Protein AF-A0A0P9V541-F1 (afdb_monomer)

Solvent-accessible surface area (backbone atoms only — not comparable to full-atom values): 5100 Å² total; per-residue (Å²): 96,69,66,58,38,50,54,53,51,49,36,44,76,71,61,77,42,66,75,90,44,52,59,59,50,50,49,51,39,38,51,38,50,39,52,52,44,52,51,51,32,62,76,51,40,74,64,23,63,33,89,90,30,66,53,42,55,52,43,61,60,40,56,54,53,60,75,45,80,76,33,62,67,60,42,52,52,50,52,51,53,51,53,53,56,53,53,66,71,76,106

Nearest PDB structures (foldseek):
  4kto-assembly1_B  TM=8.276E-01  e=6.450E-02  Sinorhizobium meliloti 1021
  4rm7-assembly1_A  TM=7.617E-01  e=8.723E-02  Slackia heliotrinireducens DSM 20476
  3nf4-assembly1_A-2  TM=8.109E-01  e=1.253E-01  Mycolicibacterium thermoresistibile
  4l1f-assembly1_A  TM=8.446E-01  e=1.502E-01  Acidaminococcus fermentans DSM 20731
  6u1v-assembly1_B  TM=8.301E-01  e=9.189E-01  Streptomyces tsukubensis NRRL18488

Sequence (91 aa):
MLFANQSLLQSAAQGHTPAQHAAQIKYLVTGNAIRAVELAIEASGNPGLSRSNPLQRYYRNVLCGRVHTPQNDAVLAGVGKAVFAARNKEQ

Secondary structure (DSSP, 8-state):
-HHHHHHHHHHHHTT-S-GGGHHHHHHHHHHHHHHHHHHHHHHH-GGGGSTTSTHHHHHHHHHGGGTSSSPHHH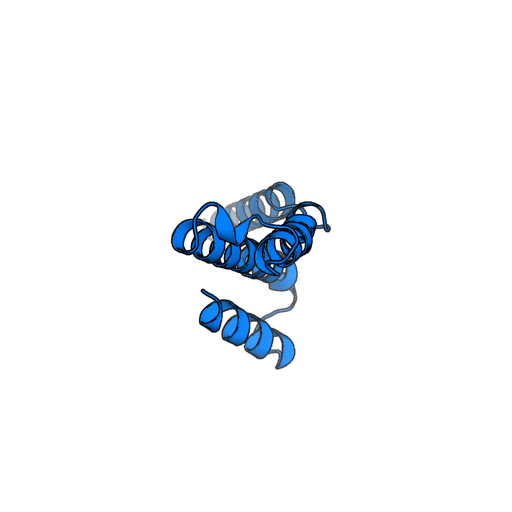HHHHHHHHHHHHHHHH-

Structure (mmCIF, N/CA/C/O backbone):
data_AF-A0A0P9V541-F1
#
_entry.id   AF-A0A0P9V541-F1
#
loop_
_atom_site.group_PDB
_atom_site.id
_atom_site.type_symbol
_atom_site.label_atom_id
_atom_site.label_alt_id
_atom_site.label_comp_id
_atom_site.label_asym_id
_atom_site.label_entity_id
_atom_site.label_seq_id
_atom_site.pdbx_PDB_ins_code
_atom_site.Cartn_x
_atom_site.Cartn_y
_atom_site.Cartn_z
_atom_site.occupancy
_atom_site.B_iso_or_equiv
_atom_site.auth_seq_id
_atom_site.auth_comp_id
_atom_site.auth_asym_id
_atom_site.auth_atom_id
_atom_site.pdbx_PDB_model_num
ATOM 1 N N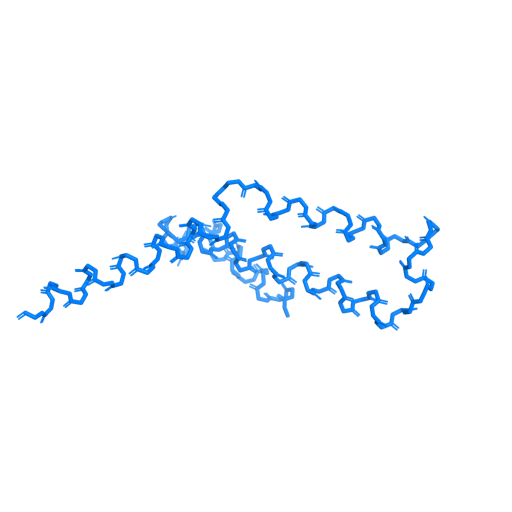 . MET A 1 1 ? 8.839 -2.743 3.636 1.00 88.31 1 MET A N 1
ATOM 2 C CA . MET A 1 1 ? 7.424 -2.425 3.318 1.00 88.31 1 MET A CA 1
ATOM 3 C C . MET A 1 1 ? 6.628 -3.655 2.911 1.00 88.31 1 MET A C 1
ATOM 5 O O . MET A 1 1 ? 5.640 -3.944 3.568 1.00 88.31 1 MET A O 1
ATOM 9 N N . LEU A 1 2 ? 7.067 -4.435 1.916 1.00 93.44 2 LEU A N 1
ATOM 10 C CA . LEU A 1 2 ? 6.350 -5.659 1.521 1.00 93.44 2 LEU A CA 1
ATOM 11 C C . LEU A 1 2 ? 6.297 -6.727 2.627 1.00 93.44 2 LEU A C 1
ATOM 13 O O . LEU A 1 2 ? 5.245 -7.322 2.826 1.00 93.44 2 LEU A O 1
ATOM 17 N N . PHE A 1 3 ? 7.370 -6.885 3.412 1.00 97.75 3 PHE A N 1
ATOM 18 C CA . PHE A 1 3 ? 7.351 -7.740 4.607 1.00 97.75 3 PHE A CA 1
ATOM 19 C C . PHE A 1 3 ? 6.258 -7.325 5.605 1.00 97.75 3 PHE A C 1
ATOM 21 O O . PHE A 1 3 ? 5.490 -8.160 6.061 1.00 97.75 3 PHE A O 1
ATOM 28 N N . ALA A 1 4 ? 6.115 -6.022 5.878 1.00 97.56 4 ALA A N 1
ATOM 29 C CA . ALA A 1 4 ? 5.060 -5.521 6.759 1.00 97.56 4 ALA A CA 1
ATOM 30 C C . ALA A 1 4 ? 3.658 -5.824 6.203 1.00 97.56 4 ALA A C 1
ATOM 32 O O . ALA A 1 4 ? 2.783 -6.228 6.960 1.00 97.56 4 ALA A O 1
ATOM 33 N N . ASN A 1 5 ? 3.451 -5.692 4.887 1.00 97.94 5 ASN A N 1
ATOM 34 C CA . ASN A 1 5 ? 2.184 -6.074 4.257 1.00 97.94 5 ASN A CA 1
ATOM 35 C C . ASN A 1 5 ? 1.889 -7.560 4.432 1.00 97.94 5 ASN A C 1
ATOM 37 O O . ASN A 1 5 ? 0.769 -7.912 4.785 1.00 97.94 5 ASN A O 1
ATOM 41 N N . GLN A 1 6 ? 2.885 -8.415 4.201 1.00 98.19 6 GLN A N 1
ATOM 42 C CA . GLN A 1 6 ? 2.733 -9.853 4.372 1.00 98.19 6 GLN A CA 1
ATOM 43 C C . GLN A 1 6 ? 2.358 -10.195 5.815 1.00 98.19 6 GLN A C 1
ATOM 45 O O . GLN A 1 6 ? 1.362 -10.879 6.026 1.00 98.19 6 GLN A O 1
ATOM 50 N N . SER A 1 7 ? 3.078 -9.648 6.798 1.00 98.00 7 SER A N 1
ATOM 51 C CA . SER A 1 7 ? 2.785 -9.873 8.216 1.00 98.00 7 SER A CA 1
ATOM 52 C C . SER A 1 7 ? 1.396 -9.365 8.616 1.00 98.00 7 SER A C 1
ATOM 54 O O . SER A 1 7 ? 0.668 -10.072 9.303 1.00 98.00 7 SER A O 1
ATOM 56 N N . LEU A 1 8 ? 0.987 -8.172 8.163 1.00 97.81 8 LEU A N 1
ATOM 57 C CA . LEU A 1 8 ? -0.344 -7.620 8.451 1.00 97.81 8 LEU A CA 1
ATOM 58 C C . LEU A 1 8 ? -1.464 -8.475 7.848 1.00 97.81 8 LEU A C 1
ATOM 60 O O . LEU A 1 8 ? -2.436 -8.790 8.532 1.00 97.81 8 LEU A O 1
ATOM 64 N N . LEU A 1 9 ? -1.328 -8.860 6.578 1.00 97.81 9 LEU A N 1
ATOM 65 C CA . LEU A 1 9 ? -2.321 -9.680 5.883 1.00 97.81 9 LEU A CA 1
ATOM 66 C C . LEU A 1 9 ? -2.404 -11.086 6.479 1.00 97.81 9 LEU A C 1
ATOM 68 O O . LEU A 1 9 ? -3.503 -11.608 6.644 1.00 97.81 9 LEU A O 1
ATOM 72 N N . GLN A 1 10 ? -1.267 -11.682 6.840 1.00 98.25 10 GLN A N 1
ATOM 73 C CA . GLN A 1 10 ? -1.225 -12.995 7.473 1.00 98.25 10 GLN A CA 1
ATOM 74 C C . GLN A 1 10 ? -1.873 -12.969 8.861 1.00 98.25 10 GLN A C 1
ATOM 76 O O . GLN A 1 10 ? -2.724 -13.809 9.142 1.00 98.25 10 GLN A O 1
ATOM 81 N N . SER A 1 11 ? -1.543 -11.983 9.699 1.00 98.06 11 SER A N 1
ATOM 82 C CA . SER A 1 11 ? -2.182 -11.812 11.009 1.00 98.06 11 SER A CA 1
ATOM 83 C C . SER A 1 11 ? -3.693 -11.608 10.890 1.00 98.06 11 SER A C 1
ATOM 85 O O . SER A 1 11 ? -4.452 -12.194 11.660 1.00 98.06 11 SER A O 1
ATOM 87 N N . ALA A 1 12 ? -4.148 -10.831 9.901 1.00 97.56 12 ALA A N 1
ATOM 88 C CA . ALA A 1 12 ? -5.571 -10.641 9.634 1.00 97.56 12 ALA A CA 1
ATOM 89 C C . ALA A 1 12 ? -6.257 -11.941 9.190 1.00 97.56 12 ALA A C 1
ATOM 91 O O . ALA A 1 12 ? -7.304 -12.296 9.725 1.00 97.56 12 ALA A O 1
ATOM 92 N N . ALA A 1 13 ? -5.651 -12.673 8.252 1.00 97.12 13 ALA A N 1
ATOM 93 C CA . ALA A 1 13 ? -6.183 -13.935 7.740 1.00 97.12 13 ALA A CA 1
ATOM 94 C C . ALA A 1 13 ? -6.261 -15.027 8.820 1.00 97.12 13 ALA A C 1
ATOM 96 O O . ALA A 1 13 ? -7.160 -15.860 8.790 1.00 97.12 13 ALA A O 1
ATOM 97 N N . GLN A 1 14 ? -5.341 -15.003 9.786 1.00 97.69 14 GLN A N 1
ATOM 98 C CA . GLN A 1 14 ? -5.323 -15.916 10.931 1.00 97.69 14 GLN A CA 1
ATOM 99 C C . GLN A 1 14 ? -6.256 -15.481 12.075 1.00 97.69 14 GLN A C 1
ATOM 101 O O . GLN A 1 14 ? -6.343 -16.172 13.084 1.00 97.69 14 GLN A O 1
ATOM 106 N N . GLY A 1 15 ? -6.943 -14.339 11.956 1.00 96.50 15 GLY A N 1
ATOM 107 C CA . GLY A 1 15 ? -7.825 -13.822 13.007 1.00 96.50 15 GLY A CA 1
ATOM 108 C C . GLY A 1 15 ? -7.092 -13.201 14.202 1.00 96.50 15 GLY A C 1
ATOM 109 O O . GLY A 1 15 ? -7.727 -12.830 15.184 1.00 96.50 15 GLY A O 1
ATOM 110 N N . HIS A 1 16 ? -5.771 -13.018 14.119 1.00 97.62 16 HIS A N 1
ATOM 111 C CA . HIS A 1 16 ? -4.971 -12.349 15.153 1.00 97.62 16 HIS A CA 1
ATOM 112 C C . HIS A 1 16 ? -5.172 -10.829 15.180 1.00 97.62 16 HIS A C 1
ATOM 114 O O . HIS A 1 16 ? -4.617 -10.135 16.027 1.00 97.62 16 HIS A O 1
ATOM 120 N N . THR A 1 17 ? -5.928 -10.277 14.231 1.00 96.56 17 THR A N 1
ATOM 121 C CA . THR A 1 17 ? -6.277 -8.858 14.195 1.00 96.56 17 THR A CA 1
ATOM 122 C C . THR A 1 17 ? -7.797 -8.700 14.193 1.00 96.56 17 THR A C 1
ATOM 124 O O . THR A 1 17 ? -8.452 -9.244 13.303 1.00 96.56 17 THR A O 1
ATOM 127 N N . PRO A 1 18 ? -8.374 -7.943 15.146 1.00 96.12 18 PRO A N 1
ATOM 128 C CA . PRO A 1 18 ? -9.808 -7.678 15.178 1.00 96.12 18 PRO A CA 1
ATOM 129 C C . PRO A 1 18 ? -10.340 -7.104 13.857 1.00 96.12 18 PRO A C 1
ATOM 131 O O . PRO A 1 18 ? -9.746 -6.186 13.289 1.00 96.12 18 PRO A O 1
ATOM 134 N N . ALA A 1 19 ? -11.505 -7.584 13.409 1.00 94.56 19 ALA A N 1
ATOM 135 C CA . ALA A 1 19 ? -12.118 -7.188 12.134 1.00 94.56 19 ALA A CA 1
ATOM 136 C C . ALA A 1 19 ? -12.366 -5.671 12.008 1.00 94.56 19 ALA A C 1
ATOM 138 O O . ALA A 1 19 ? -12.308 -5.122 10.909 1.00 94.56 19 ALA A O 1
ATOM 139 N N . GLN A 1 20 ? -12.556 -4.969 13.132 1.00 94.19 20 GLN A N 1
ATOM 140 C CA . GLN A 1 20 ? -12.664 -3.504 13.181 1.00 94.19 20 GLN A CA 1
ATOM 141 C C . GLN A 1 20 ? -11.440 -2.768 12.604 1.00 94.19 20 GLN A C 1
ATOM 143 O O . GLN A 1 20 ? -11.542 -1.591 12.270 1.00 94.19 20 GLN A O 1
ATOM 148 N N . HIS A 1 21 ? -10.290 -3.441 12.48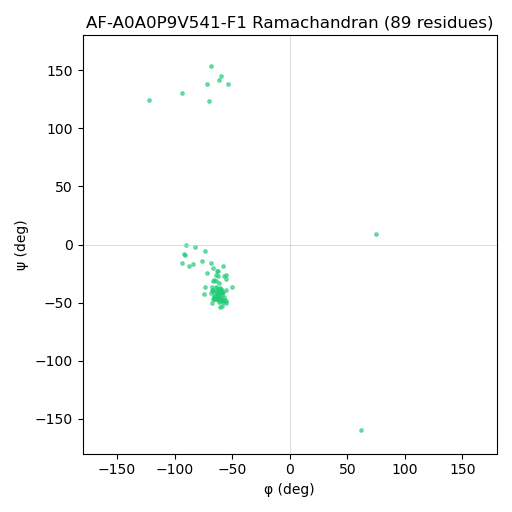1 1.00 96.12 21 HIS A N 1
ATOM 149 C CA . HIS A 1 21 ? -9.076 -2.870 11.901 1.00 96.12 21 HIS A CA 1
ATOM 150 C C . HIS A 1 21 ? -8.948 -3.082 10.386 1.00 96.12 21 HIS A C 1
ATOM 152 O O . HIS A 1 21 ? -7.968 -2.627 9.798 1.00 96.12 21 HIS A O 1
ATOM 158 N N . ALA A 1 22 ? -9.905 -3.742 9.723 1.00 96.00 22 ALA A N 1
ATOM 159 C CA . ALA A 1 22 ? -9.817 -4.050 8.292 1.00 96.00 22 ALA A CA 1
ATOM 160 C C . ALA A 1 22 ? -9.577 -2.798 7.424 1.00 96.00 22 ALA A C 1
ATOM 162 O O . ALA A 1 22 ? -8.760 -2.818 6.500 1.00 96.00 22 ALA A O 1
ATOM 163 N N . ALA A 1 23 ? -10.226 -1.682 7.763 1.00 96.81 23 ALA A N 1
ATOM 164 C CA . ALA A 1 23 ? -10.053 -0.402 7.082 1.00 96.81 23 ALA A CA 1
ATOM 165 C C . ALA A 1 23 ? -8.624 0.161 7.236 1.00 96.81 23 ALA A C 1
ATOM 167 O O . ALA A 1 23 ? -8.020 0.614 6.261 1.00 96.81 23 ALA A O 1
ATOM 168 N N . GLN A 1 24 ? -8.052 0.082 8.440 1.00 97.69 24 GLN A N 1
ATOM 169 C CA . GLN A 1 24 ? -6.678 0.492 8.741 1.00 97.69 24 GLN A CA 1
ATOM 170 C C . GLN A 1 24 ? -5.660 -0.418 8.042 1.00 97.69 24 GLN A C 1
ATOM 172 O O . GLN A 1 24 ? -4.669 0.069 7.500 1.00 97.69 24 GLN A O 1
ATOM 177 N N . ILE A 1 25 ? -5.916 -1.729 7.989 1.00 97.62 25 ILE A N 1
ATOM 178 C CA . ILE A 1 25 ? -5.071 -2.686 7.263 1.00 97.62 25 ILE A CA 1
ATOM 179 C C . ILE A 1 25 ? -5.072 -2.354 5.771 1.00 97.62 25 ILE A C 1
ATOM 181 O O . ILE A 1 25 ? -4.000 -2.259 5.178 1.00 97.62 25 ILE A O 1
ATOM 185 N N . LYS A 1 26 ? -6.241 -2.089 5.169 1.00 97.25 26 LYS A N 1
ATOM 186 C CA . LYS A 1 26 ? -6.329 -1.628 3.775 1.00 97.25 26 LYS A CA 1
ATOM 187 C C . LYS A 1 26 ? -5.516 -0.355 3.564 1.00 97.25 26 LYS A C 1
ATOM 189 O O . LYS A 1 26 ? -4.752 -0.287 2.599 1.00 97.25 26 LYS A O 1
ATOM 194 N N . TYR A 1 27 ? -5.662 0.635 4.447 1.00 97.88 27 TYR A N 1
ATOM 195 C CA . TYR A 1 27 ? -4.911 1.892 4.386 1.00 97.88 27 TYR A CA 1
ATOM 196 C C . TYR A 1 27 ? -3.393 1.643 4.361 1.00 97.88 27 TYR A C 1
ATOM 198 O O . TYR A 1 27 ? -2.709 2.115 3.451 1.00 97.88 27 TYR A O 1
ATOM 206 N N . LEU A 1 28 ? -2.879 0.829 5.289 1.00 97.81 28 LEU A N 1
ATOM 207 C CA . LEU A 1 28 ? -1.450 0.519 5.387 1.00 97.81 28 LEU A CA 1
ATOM 208 C C . LEU A 1 28 ? -0.952 -0.306 4.194 1.00 97.81 28 LEU A C 1
ATOM 210 O O . LEU A 1 28 ? 0.037 0.054 3.559 1.00 97.81 28 LEU A O 1
ATOM 214 N N . VAL A 1 29 ? -1.645 -1.397 3.859 1.00 98.00 29 VAL A N 1
ATOM 215 C CA . VAL A 1 29 ? -1.216 -2.338 2.816 1.00 98.00 29 VAL A CA 1
ATOM 216 C C . VAL A 1 29 ? -1.180 -1.667 1.447 1.00 98.00 29 VAL A C 1
ATOM 218 O O . VAL A 1 29 ? -0.188 -1.803 0.725 1.00 98.00 29 VAL A O 1
ATOM 221 N N . THR A 1 30 ? -2.225 -0.914 1.095 1.00 97.75 30 THR A N 1
ATOM 222 C CA . THR A 1 30 ? -2.290 -0.226 -0.203 1.00 97.75 30 THR A CA 1
ATOM 223 C C . THR A 1 30 ? -1.269 0.906 -0.296 1.00 97.75 30 THR A C 1
ATOM 225 O O . THR A 1 30 ? -0.574 0.999 -1.307 1.00 97.75 30 THR A O 1
ATOM 228 N N . GLY A 1 31 ? -1.093 1.705 0.764 1.00 97.69 31 GLY A N 1
ATOM 229 C CA . GLY A 1 31 ? -0.063 2.748 0.812 1.00 97.69 31 GLY A CA 1
ATOM 230 C C . GLY A 1 31 ? 1.352 2.183 0.651 1.00 97.69 31 GLY A C 1
ATOM 231 O O . GLY A 1 31 ? 2.119 2.646 -0.195 1.00 97.69 31 GLY A O 1
ATOM 232 N N . ASN A 1 32 ? 1.670 1.119 1.391 1.00 98.38 32 ASN A N 1
ATOM 233 C CA . ASN A 1 32 ? 2.964 0.441 1.312 1.00 98.38 32 ASN A CA 1
ATOM 234 C C . ASN A 1 32 ? 3.226 -0.170 -0.072 1.00 98.38 32 ASN A C 1
ATOM 236 O O . ASN A 1 32 ? 4.357 -0.116 -0.554 1.00 98.38 32 ASN A O 1
ATOM 240 N N . ALA A 1 33 ? 2.205 -0.753 -0.711 1.00 98.12 33 ALA A N 1
ATOM 241 C CA . ALA A 1 33 ? 2.330 -1.330 -2.049 1.00 98.12 33 ALA A CA 1
ATOM 242 C C . ALA A 1 33 ? 2.609 -0.250 -3.103 1.00 98.12 33 ALA A C 1
ATOM 244 O O . ALA A 1 33 ? 3.508 -0.418 -3.923 1.00 98.12 33 ALA A O 1
ATOM 245 N N . ILE A 1 34 ? 1.893 0.878 -3.038 1.00 97.94 34 ILE A N 1
ATOM 246 C CA . ILE A 1 34 ? 2.126 2.024 -3.924 1.00 97.94 34 ILE A CA 1
ATOM 247 C C . ILE A 1 34 ? 3.560 2.525 -3.765 1.00 97.94 34 ILE A C 1
ATOM 249 O O . ILE A 1 34 ? 4.301 2.571 -4.746 1.00 97.94 34 ILE A O 1
ATOM 253 N N . ARG A 1 35 ? 3.991 2.811 -2.531 1.00 98.31 35 ARG A N 1
ATOM 254 C CA . ARG A 1 35 ? 5.329 3.363 -2.303 1.00 98.31 35 ARG A CA 1
ATOM 255 C C . ARG A 1 35 ? 6.445 2.373 -2.650 1.00 98.31 35 ARG A C 1
ATOM 257 O O . ARG A 1 35 ? 7.500 2.793 -3.111 1.00 98.31 35 ARG A O 1
ATOM 264 N N . ALA A 1 36 ? 6.223 1.068 -2.489 1.00 98.31 36 ALA A N 1
ATOM 265 C CA . ALA A 1 36 ? 7.177 0.055 -2.938 1.00 98.31 36 ALA A CA 1
ATOM 266 C C . ALA A 1 36 ? 7.381 0.083 -4.464 1.00 98.31 36 ALA A C 1
ATOM 268 O O . ALA A 1 36 ? 8.518 -0.000 -4.924 1.00 98.31 36 ALA A O 1
ATOM 269 N N . VAL A 1 37 ? 6.308 0.231 -5.250 1.00 97.94 37 VAL A N 1
ATOM 270 C CA . VAL A 1 37 ? 6.420 0.307 -6.716 1.00 97.94 37 VAL A CA 1
ATOM 271 C C . VAL A 1 37 ? 6.995 1.650 -7.171 1.00 97.94 37 VAL A C 1
ATOM 273 O O . VAL A 1 37 ? 7.798 1.673 -8.100 1.00 97.94 37 VAL A O 1
ATOM 276 N N . GLU A 1 38 ? 6.653 2.753 -6.500 1.00 97.75 38 GLU A N 1
ATOM 277 C CA . GLU A 1 38 ? 7.279 4.059 -6.749 1.00 97.75 38 GLU A CA 1
ATOM 278 C C . GLU A 1 38 ? 8.796 3.998 -6.549 1.00 97.75 38 GLU A C 1
ATOM 280 O O . GLU A 1 38 ? 9.533 4.409 -7.438 1.00 97.75 38 GLU A O 1
ATOM 285 N N . LEU A 1 39 ? 9.262 3.412 -5.438 1.00 98.44 39 LEU A N 1
ATOM 286 C CA . LEU A 1 39 ? 10.690 3.204 -5.176 1.00 98.44 39 LEU A CA 1
ATOM 287 C C . LEU A 1 39 ? 11.357 2.334 -6.250 1.00 98.44 39 LEU A C 1
ATOM 289 O O . LEU A 1 39 ? 12.486 2.604 -6.648 1.00 98.44 39 LEU A O 1
ATOM 293 N N . ALA A 1 40 ? 10.669 1.299 -6.740 1.00 98.00 40 ALA A N 1
ATOM 294 C CA . ALA A 1 40 ? 11.197 0.445 -7.801 1.00 98.00 40 ALA A CA 1
ATOM 295 C C . ALA A 1 40 ? 11.338 1.195 -9.138 1.00 98.00 40 ALA A C 1
ATOM 297 O O . ALA A 1 40 ? 12.331 1.009 -9.843 1.00 98.00 40 ALA A O 1
ATOM 298 N N . ILE A 1 41 ? 10.371 2.051 -9.485 1.00 98.12 41 ILE A N 1
ATOM 299 C CA . ILE A 1 41 ? 10.448 2.919 -10.669 1.00 98.12 41 ILE A CA 1
ATOM 300 C C . ILE A 1 41 ? 11.560 3.954 -10.502 1.00 98.12 41 ILE A C 1
ATOM 302 O O . ILE A 1 41 ? 12.363 4.113 -11.414 1.00 98.12 41 ILE A O 1
ATOM 306 N N . GLU A 1 42 ? 11.633 4.610 -9.343 1.00 98.06 42 GLU A N 1
ATOM 307 C CA . GLU A 1 42 ? 12.663 5.598 -9.004 1.00 98.06 42 GLU A CA 1
ATOM 308 C C . GLU A 1 42 ? 14.068 5.000 -9.162 1.00 98.06 42 GLU A C 1
ATOM 310 O O . GLU A 1 42 ? 14.899 5.556 -9.876 1.00 98.06 42 GLU A O 1
ATOM 315 N N . ALA A 1 43 ? 14.296 3.808 -8.602 1.00 98.25 43 ALA A N 1
ATOM 316 C CA . ALA A 1 43 ? 15.562 3.089 -8.723 1.00 98.25 43 ALA A CA 1
ATOM 317 C C . ALA A 1 43 ? 15.879 2.638 -10.162 1.00 98.25 43 ALA A C 1
ATOM 319 O O . ALA A 1 43 ? 17.045 2.548 -10.538 1.00 98.25 43 ALA A O 1
ATOM 320 N N . SER A 1 44 ? 14.855 2.347 -10.969 1.00 97.62 44 SER A N 1
ATOM 321 C CA . SER A 1 44 ? 15.022 1.911 -12.364 1.00 97.62 44 SER A CA 1
ATOM 322 C C . SER A 1 44 ? 15.187 3.074 -13.348 1.00 97.62 44 SER A C 1
ATOM 324 O O . SER A 1 44 ? 15.589 2.851 -14.491 1.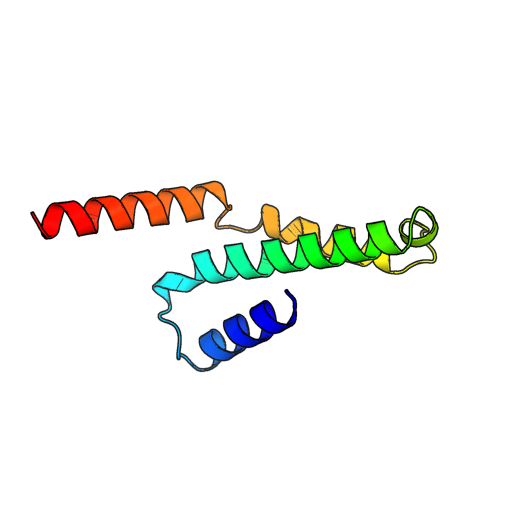00 97.62 44 SER A O 1
ATOM 326 N N . GLY A 1 45 ? 14.830 4.297 -12.946 1.00 96.44 45 GLY A N 1
ATOM 327 C CA . GLY A 1 45 ? 14.756 5.470 -13.815 1.00 96.44 45 GLY A CA 1
ATOM 328 C C . GLY A 1 45 ? 13.728 5.334 -14.948 1.00 96.44 45 GLY A C 1
ATOM 329 O O . GLY A 1 45 ? 12.826 4.494 -14.919 1.00 96.44 45 GLY A O 1
ATOM 330 N N . ASN A 1 46 ? 13.889 6.145 -16.001 1.00 96.94 46 ASN A N 1
ATOM 331 C CA . ASN A 1 46 ? 13.010 6.148 -17.182 1.00 96.94 46 ASN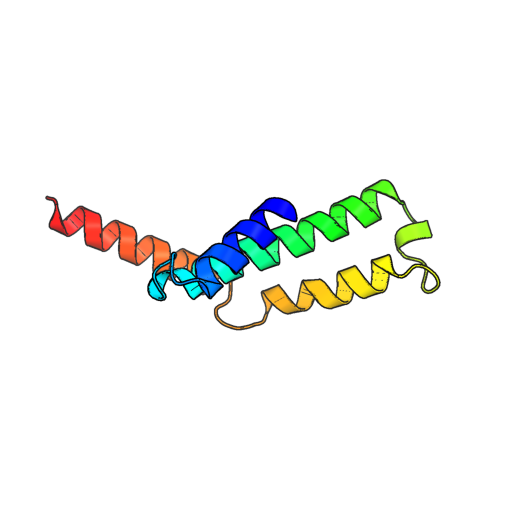 A CA 1
ATOM 332 C C . ASN A 1 46 ? 12.758 4.757 -17.809 1.00 96.94 46 ASN A C 1
ATOM 334 O O . ASN A 1 46 ? 11.621 4.505 -18.218 1.00 96.94 46 ASN A O 1
ATOM 338 N N . PRO A 1 47 ? 13.729 3.818 -17.861 1.00 97.25 47 PRO A N 1
ATOM 339 C CA . PRO A 1 47 ? 13.469 2.446 -18.306 1.00 97.25 47 PRO A CA 1
ATOM 340 C C . PRO A 1 47 ? 12.350 1.726 -17.538 1.00 97.25 47 PRO A C 1
ATOM 342 O O . PRO A 1 47 ? 11.648 0.901 -18.123 1.00 97.25 47 PRO A O 1
ATOM 345 N N . GLY A 1 48 ? 12.138 2.055 -16.258 1.00 96.44 48 GLY A N 1
ATOM 346 C CA . GLY A 1 48 ? 11.028 1.547 -15.443 1.00 96.44 48 GLY A CA 1
ATOM 347 C C . GLY A 1 48 ? 9.642 1.952 -15.956 1.00 96.44 48 GLY A C 1
ATOM 348 O O . GLY A 1 48 ? 8.655 1.260 -15.702 1.00 96.44 48 GLY A O 1
ATOM 349 N N . LEU A 1 49 ? 9.562 3.042 -16.725 1.00 96.75 49 LEU A N 1
ATOM 350 C CA . LEU A 1 49 ? 8.324 3.554 -17.316 1.00 96.75 49 LEU A CA 1
ATOM 351 C C . LEU A 1 49 ? 8.055 3.015 -18.730 1.00 96.75 49 LEU A C 1
ATOM 353 O O . LEU A 1 49 ? 6.969 3.231 -19.272 1.00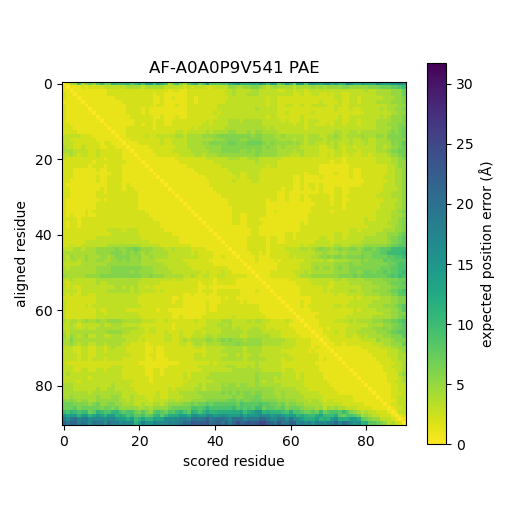 96.75 49 LEU A O 1
ATOM 357 N N . SER A 1 50 ? 9.009 2.299 -19.332 1.00 97.56 50 SER A N 1
ATOM 358 C CA . SER A 1 50 ? 8.823 1.694 -20.653 1.00 97.56 50 SER A CA 1
ATOM 359 C C . SER A 1 50 ? 7.655 0.703 -20.659 1.00 97.56 50 SER A C 1
ATOM 361 O O . SER A 1 50 ? 7.464 -0.061 -19.716 1.00 97.56 50 SER A O 1
ATOM 363 N N . ARG A 1 51 ? 6.912 0.625 -21.773 1.00 96.56 51 ARG A N 1
ATOM 364 C CA . ARG A 1 51 ? 5.851 -0.385 -21.957 1.00 96.56 51 ARG A CA 1
ATOM 365 C C . ARG A 1 51 ? 6.381 -1.820 -21.937 1.00 96.56 51 ARG A C 1
ATOM 367 O O . ARG A 1 51 ? 5.619 -2.714 -21.579 1.00 96.56 51 ARG A O 1
ATOM 374 N N . SER A 1 52 ? 7.645 -2.028 -22.313 1.00 97.25 52 SER A N 1
ATOM 375 C CA . SER A 1 52 ? 8.320 -3.330 -22.232 1.00 97.25 52 SER A CA 1
ATOM 376 C C . SER A 1 52 ? 8.746 -3.699 -20.809 1.00 97.25 52 SER A C 1
ATOM 378 O O . SER A 1 52 ? 9.048 -4.860 -20.550 1.00 97.25 52 SER A O 1
ATOM 380 N N . ASN A 1 53 ? 8.750 -2.738 -19.879 1.00 97.75 53 ASN A N 1
ATOM 381 C CA . ASN A 1 53 ? 9.048 -2.974 -18.475 1.00 97.75 53 ASN A CA 1
ATOM 382 C C . ASN A 1 53 ? 7.736 -3.205 -17.694 1.00 97.75 53 ASN A C 1
ATOM 384 O O . ASN A 1 53 ? 6.795 -2.412 -17.811 1.00 97.75 53 ASN A O 1
ATOM 388 N N . PRO A 1 54 ? 7.624 -4.270 -16.881 1.00 97.94 54 PRO A N 1
ATOM 389 C CA . PRO A 1 54 ? 6.408 -4.533 -16.116 1.00 97.94 54 PRO A CA 1
ATOM 390 C C . PRO A 1 54 ? 6.118 -3.483 -15.028 1.00 97.94 54 PRO A C 1
ATOM 392 O O . PRO A 1 54 ? 4.961 -3.346 -14.624 1.00 97.94 54 PRO A O 1
ATOM 395 N N . LEU A 1 55 ? 7.113 -2.705 -14.580 1.00 98.00 55 LEU A N 1
ATOM 396 C CA . LEU A 1 55 ? 6.958 -1.743 -13.483 1.00 98.00 55 LEU A CA 1
ATOM 397 C C . LEU A 1 55 ? 5.867 -0.694 -13.745 1.00 98.00 55 LEU A C 1
ATOM 399 O O . LEU A 1 55 ? 5.052 -0.451 -12.854 1.00 98.00 55 LEU A O 1
ATOM 403 N N . GLN A 1 56 ? 5.742 -0.148 -14.963 1.00 97.06 56 GLN A N 1
ATOM 404 C CA . GLN A 1 56 ? 4.641 0.781 -15.276 1.00 97.06 56 GLN A CA 1
ATOM 405 C C . GLN A 1 56 ? 3.259 0.131 -15.130 1.00 97.06 56 GLN A C 1
ATOM 407 O O . GLN A 1 56 ? 2.289 0.792 -14.751 1.00 97.06 56 GLN A O 1
ATOM 412 N N . ARG A 1 57 ? 3.143 -1.177 -15.414 1.00 97.94 57 ARG A N 1
ATOM 413 C CA . ARG A 1 57 ? 1.875 -1.894 -15.256 1.00 97.94 57 ARG A CA 1
ATOM 414 C C . ARG A 1 57 ? 1.593 -2.141 -13.784 1.00 97.94 57 ARG A C 1
ATOM 416 O O . ARG A 1 57 ? 0.464 -1.922 -13.359 1.00 97.94 57 ARG A O 1
ATOM 423 N N . TYR A 1 58 ? 2.599 -2.543 -13.012 1.00 97.81 58 TYR A N 1
ATOM 424 C CA . TYR A 1 58 ? 2.461 -2.695 -11.566 1.00 97.81 58 TYR A CA 1
ATOM 425 C C . TYR A 1 58 ? 2.058 -1.382 -10.906 1.00 97.81 58 TYR A C 1
ATOM 427 O O . TYR A 1 58 ? 1.139 -1.392 -10.094 1.00 97.81 58 TYR A O 1
ATOM 435 N N . TYR A 1 59 ? 2.641 -0.256 -11.323 1.00 97.12 59 TYR A N 1
ATOM 436 C CA . TYR A 1 59 ? 2.294 1.056 -10.786 1.00 97.12 59 TYR A CA 1
ATOM 437 C C . TYR A 1 59 ? 0.831 1.404 -11.051 1.00 97.12 59 TYR A C 1
ATOM 439 O O . TYR A 1 59 ? 0.084 1.701 -10.122 1.00 97.12 59 TYR A O 1
ATOM 447 N N . ARG A 1 60 ? 0.368 1.252 -12.297 1.00 96.94 60 ARG A N 1
ATOM 448 C CA . ARG A 1 60 ? -1.051 1.454 -12.628 1.00 96.94 60 ARG A CA 1
ATOM 449 C C . ARG A 1 60 ? -1.978 0.514 -11.857 1.00 96.94 60 ARG A C 1
ATOM 451 O O . ARG A 1 60 ? -3.045 0.948 -11.435 1.00 96.94 60 ARG A O 1
ATOM 458 N N . ASN A 1 61 ? -1.575 -0.739 -11.652 1.00 97.38 61 ASN A N 1
ATOM 459 C CA . ASN A 1 61 ? -2.372 -1.704 -10.899 1.00 97.38 61 ASN A CA 1
ATOM 460 C C . ASN A 1 61 ? -2.499 -1.301 -9.421 1.00 97.38 61 ASN A C 1
ATOM 462 O O . ASN A 1 61 ? -3.598 -1.334 -8.888 1.00 97.38 61 ASN A O 1
ATOM 466 N N . VAL A 1 62 ? -1.413 -0.904 -8.747 1.00 97.44 62 VAL A N 1
ATOM 467 C CA . VAL A 1 62 ? -1.479 -0.583 -7.306 1.00 97.44 62 VAL A CA 1
ATOM 468 C C . VAL A 1 62 ? -2.214 0.728 -7.016 1.00 97.44 62 VAL A C 1
ATOM 470 O O . VAL A 1 62 ? -2.789 0.881 -5.937 1.00 97.44 62 VAL A O 1
ATOM 473 N N . LEU A 1 63 ? -2.261 1.661 -7.974 1.00 97.19 63 LEU A N 1
ATOM 474 C CA . LEU A 1 63 ? -2.945 2.946 -7.799 1.00 97.19 63 LEU A CA 1
ATOM 475 C C . LEU A 1 63 ? -4.464 2.819 -7.595 1.00 97.19 63 LEU A C 1
ATOM 477 O O . LEU A 1 63 ? -5.042 3.676 -6.920 1.00 97.19 63 LEU A O 1
ATOM 481 N N . CYS A 1 64 ? -5.117 1.758 -8.091 1.00 94.81 64 CYS A N 1
ATOM 482 C CA . CYS A 1 64 ? -6.558 1.568 -7.869 1.00 94.81 64 CYS A CA 1
ATOM 483 C C . CYS A 1 64 ? -6.913 1.399 -6.380 1.00 94.81 64 CYS A C 1
ATOM 485 O O . CYS A 1 64 ? -8.020 1.743 -5.966 1.00 94.81 64 CYS A O 1
ATOM 487 N N . GLY A 1 65 ? -5.959 0.978 -5.537 1.00 94.56 65 GLY A N 1
ATOM 488 C CA . GLY A 1 65 ? -6.160 0.853 -4.092 1.00 94.56 65 GLY A CA 1
ATOM 489 C C . GLY A 1 65 ? -6.636 2.146 -3.414 1.00 94.56 65 GLY A C 1
ATOM 490 O O . GLY A 1 65 ? -7.333 2.082 -2.401 1.00 94.56 65 GLY A O 1
ATOM 491 N N . ARG A 1 66 ? -6.328 3.323 -3.983 1.00 94.56 66 ARG A N 1
ATOM 492 C CA . ARG A 1 66 ? -6.750 4.629 -3.442 1.00 94.56 66 ARG A CA 1
ATOM 493 C C . ARG A 1 66 ? -8.260 4.856 -3.523 1.00 94.56 66 ARG A C 1
ATOM 495 O O . ARG A 1 66 ? -8.819 5.456 -2.611 1.00 94.56 66 ARG A O 1
ATOM 502 N N . VAL A 1 67 ? -8.903 4.378 -4.588 1.00 94.06 67 VAL A N 1
ATOM 503 C CA . VAL A 1 67 ? -10.325 4.654 -4.862 1.00 94.06 67 VAL A CA 1
ATOM 504 C C . VAL A 1 67 ? -11.262 3.582 -4.312 1.00 94.06 67 VAL A C 1
ATOM 506 O O . VAL A 1 67 ? -12.455 3.830 -4.178 1.00 94.06 67 VAL A O 1
ATOM 509 N N . HIS A 1 68 ? -10.738 2.407 -3.953 1.00 95.12 68 HIS A N 1
ATOM 510 C CA . HIS A 1 68 ? -11.539 1.366 -3.318 1.00 95.12 68 HIS A CA 1
ATOM 511 C C . HIS A 1 68 ? -11.931 1.760 -1.891 1.00 95.12 68 HIS A C 1
ATOM 513 O O . HIS A 1 68 ? -11.071 2.043 -1.050 1.00 95.12 68 HIS A O 1
ATOM 519 N N . THR A 1 69 ? -13.238 1.757 -1.634 1.00 95.12 69 THR A N 1
ATOM 520 C CA . THR A 1 69 ? -13.839 2.060 -0.335 1.00 95.12 69 THR A CA 1
ATOM 521 C C . THR A 1 69 ? -13.391 1.062 0.745 1.00 95.12 69 THR A C 1
ATOM 523 O O . THR A 1 69 ? -13.300 -0.135 0.464 1.00 95.12 69 THR A O 1
ATOM 526 N N . PRO A 1 70 ? -13.148 1.528 1.985 1.00 96.00 70 PRO A N 1
ATOM 527 C CA . PRO A 1 70 ? -13.140 2.934 2.398 1.00 96.00 70 PRO A CA 1
ATOM 528 C C . PRO A 1 70 ? -11.916 3.699 1.864 1.00 96.00 70 PRO A C 1
ATOM 530 O O . PRO A 1 70 ? -10.785 3.198 1.856 1.00 96.00 70 PRO A O 1
ATOM 533 N N . GLN A 1 71 ? -12.153 4.928 1.401 1.00 96.69 71 GLN A N 1
ATOM 534 C CA . GLN A 1 71 ? -11.112 5.870 0.996 1.00 96.69 71 GLN A CA 1
ATOM 535 C C . GLN A 1 71 ? -10.306 6.326 2.219 1.00 96.69 71 GLN A C 1
ATOM 537 O O . GLN A 1 71 ? -10.786 6.289 3.352 1.00 96.69 71 GLN A O 1
ATOM 542 N N . ASN A 1 72 ? -9.050 6.715 2.000 1.00 96.75 72 ASN A N 1
ATOM 543 C CA . ASN A 1 72 ? -8.098 6.954 3.087 1.00 96.75 72 ASN A CA 1
ATOM 544 C C . ASN A 1 72 ? -8.549 8.066 4.047 1.00 96.75 72 ASN A C 1
ATOM 546 O O . ASN A 1 72 ? -8.360 7.939 5.252 1.00 96.75 72 ASN A O 1
ATOM 550 N N . ASP A 1 73 ? -9.170 9.122 3.530 1.00 97.00 73 ASP A N 1
ATOM 551 C CA . ASP A 1 73 ? -9.771 10.202 4.312 1.00 97.00 73 ASP A CA 1
ATOM 552 C C . ASP A 1 73 ? -10.881 9.680 5.234 1.00 97.00 73 ASP A C 1
ATOM 554 O O . ASP A 1 73 ? -10.865 9.964 6.430 1.00 97.00 73 ASP A O 1
ATOM 558 N N . ALA A 1 74 ? -11.783 8.840 4.718 1.00 97.38 74 ALA A N 1
ATOM 559 C CA . ALA A 1 74 ? -12.842 8.225 5.509 1.00 97.38 74 ALA A CA 1
ATOM 560 C C . ALA A 1 74 ? -12.278 7.299 6.601 1.00 97.38 74 ALA A C 1
ATOM 562 O O . ALA A 1 74 ? -12.749 7.334 7.741 1.00 97.38 74 ALA A O 1
ATOM 563 N N . VAL A 1 75 ? -11.239 6.513 6.283 1.00 97.75 75 VAL A N 1
ATOM 564 C CA . VAL A 1 75 ? -10.543 5.665 7.267 1.00 97.75 75 VAL A CA 1
ATOM 565 C C . VAL A 1 75 ? -9.938 6.517 8.380 1.00 97.75 75 VAL A C 1
ATOM 567 O O . VAL A 1 75 ? -10.211 6.275 9.554 1.00 97.75 75 VAL A O 1
ATOM 570 N N . LEU A 1 76 ? -9.140 7.527 8.030 1.00 97.50 76 LEU A N 1
ATOM 571 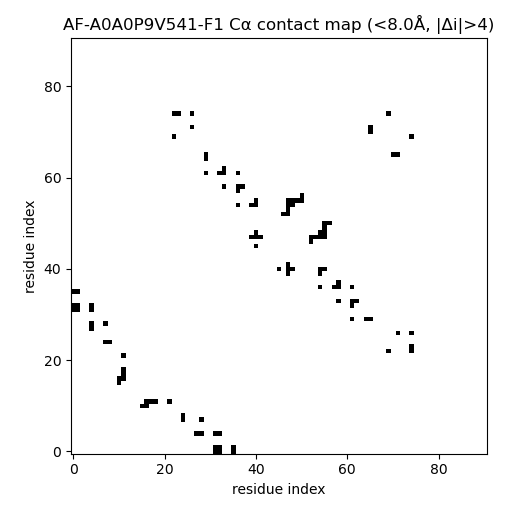C CA . LEU A 1 76 ? -8.438 8.358 9.007 1.00 97.50 76 LEU A CA 1
ATOM 572 C C . LEU A 1 76 ? -9.404 9.211 9.839 1.00 97.50 76 LEU A C 1
ATOM 574 O O . LEU A 1 76 ? -9.226 9.316 11.052 1.00 97.50 76 LEU A O 1
ATOM 578 N N . ALA A 1 77 ? -10.464 9.751 9.232 1.00 98.19 77 ALA A N 1
ATOM 579 C CA . ALA A 1 77 ? -11.517 10.464 9.951 1.00 98.19 77 ALA A CA 1
ATOM 580 C C . ALA A 1 77 ? -12.251 9.545 10.941 1.00 98.19 77 ALA A C 1
ATOM 582 O O . ALA A 1 77 ? -12.514 9.946 12.075 1.00 98.19 77 ALA A O 1
ATOM 583 N N . GLY A 1 78 ? -12.557 8.307 10.536 1.00 96.94 78 GLY A N 1
ATOM 584 C CA . GLY A 1 78 ? -13.168 7.301 11.404 1.00 96.94 78 GLY A CA 1
ATOM 585 C C . GLY A 1 78 ? -12.276 6.941 12.593 1.00 96.94 78 GLY A C 1
ATOM 586 O O . GLY A 1 78 ? -12.734 6.971 13.735 1.00 96.94 78 GLY A O 1
ATOM 587 N N . VAL A 1 79 ? -10.988 6.683 12.342 1.00 96.94 79 VAL A N 1
ATOM 588 C CA . VAL A 1 79 ? -9.995 6.413 13.394 1.00 96.94 79 VAL A CA 1
ATOM 589 C C . VAL A 1 79 ? -9.881 7.598 14.353 1.00 96.94 79 VAL A C 1
ATOM 591 O O . VAL A 1 79 ? -9.953 7.406 15.564 1.00 96.94 79 VAL A O 1
ATOM 594 N N . GLY A 1 80 ? -9.768 8.822 13.833 1.00 97.31 80 GLY A N 1
ATOM 595 C CA . GLY A 1 80 ? -9.681 10.030 14.654 1.00 97.31 80 GLY A CA 1
ATOM 596 C C . GLY A 1 80 ? -10.887 10.190 15.581 1.00 97.31 80 GLY A C 1
ATOM 597 O O . GLY A 1 80 ? -10.718 10.359 16.788 1.00 97.31 80 GLY A O 1
ATOM 598 N N . LYS A 1 81 ? -12.110 10.059 15.048 1.00 97.06 81 LYS A N 1
ATOM 599 C CA . LYS A 1 81 ? -13.348 10.115 15.847 1.00 97.06 81 LYS A CA 1
ATOM 600 C C . LYS A 1 81 ? -13.379 9.042 16.936 1.00 97.06 81 LYS A C 1
ATOM 602 O O . LYS A 1 81 ? -13.742 9.347 18.069 1.00 97.06 81 LYS A O 1
ATOM 607 N N . ALA A 1 82 ? -12.978 7.812 16.611 1.00 94.75 82 ALA A N 1
ATOM 608 C CA . ALA A 1 82 ? -12.942 6.714 17.574 1.00 94.75 82 ALA A CA 1
ATOM 609 C C . ALA A 1 82 ? -11.970 6.994 18.733 1.00 94.75 82 ALA A C 1
ATOM 611 O O . ALA A 1 82 ? -12.322 6.781 19.891 1.00 94.75 82 ALA A O 1
ATOM 612 N N . VAL A 1 83 ? -10.783 7.533 18.436 1.00 95.56 83 VAL A N 1
ATOM 613 C CA . VAL A 1 83 ? -9.784 7.894 19.455 1.00 95.56 83 VAL A CA 1
ATOM 614 C C . VAL A 1 83 ? -10.289 9.017 20.366 1.00 95.56 83 VAL A C 1
ATOM 616 O O . VAL A 1 83 ? -10.166 8.907 21.584 1.00 95.56 83 VAL A O 1
ATOM 619 N N . PHE A 1 84 ? -10.895 10.075 19.816 1.00 96.88 84 PHE A N 1
ATOM 620 C CA . PHE A 1 84 ? -11.479 11.145 20.637 1.00 96.88 84 PHE A CA 1
ATOM 621 C C . PHE A 1 84 ? -12.617 10.638 21.531 1.00 96.88 84 PHE A C 1
ATOM 623 O O . PHE A 1 84 ? -12.669 10.977 22.711 1.00 96.88 84 PHE A O 1
ATOM 630 N N . ALA A 1 85 ? -13.499 9.789 20.999 1.00 95.75 85 ALA A N 1
ATOM 631 C CA . ALA A 1 85 ? -14.591 9.210 21.774 1.00 95.75 85 ALA A CA 1
ATOM 632 C C . ALA A 1 85 ? -14.097 8.298 22.908 1.00 95.75 85 ALA A C 1
ATOM 634 O O . ALA A 1 85 ? -14.704 8.286 23.974 1.00 95.75 85 ALA A O 1
ATOM 635 N N . ALA A 1 86 ? -13.014 7.542 22.695 1.00 93.25 86 ALA A N 1
ATOM 636 C CA . ALA A 1 86 ? -12.402 6.722 23.739 1.00 93.25 86 ALA A CA 1
ATOM 637 C C . ALA A 1 86 ? -11.818 7.589 24.865 1.00 93.25 86 ALA A C 1
ATOM 639 O O . ALA A 1 86 ? -12.129 7.359 26.028 1.00 93.25 86 ALA A O 1
ATOM 640 N N . ARG A 1 87 ? -11.075 8.648 24.518 1.00 94.31 87 ARG A N 1
ATOM 641 C CA . ARG A 1 87 ? -10.491 9.577 25.500 1.00 94.31 87 ARG A CA 1
ATOM 642 C C . ARG A 1 87 ? -11.535 10.272 26.370 1.00 94.31 87 ARG A C 1
ATOM 644 O O . ARG A 1 87 ? -11.335 10.389 27.569 1.00 94.31 87 ARG A O 1
ATOM 651 N N . ASN A 1 88 ? -12.654 10.696 25.785 1.00 91.88 88 ASN A N 1
ATOM 652 C CA . ASN A 1 88 ? -13.726 11.358 26.536 1.00 91.88 88 ASN A CA 1
ATOM 653 C C . ASN A 1 88 ? -14.457 10.423 27.516 1.00 91.88 88 ASN A C 1
ATOM 655 O O . ASN A 1 88 ? -15.189 10.914 28.361 1.00 91.88 88 ASN A O 1
ATOM 659 N N . LYS A 1 89 ? -14.317 9.095 27.383 1.00 84.75 89 LYS A N 1
ATOM 660 C CA . LYS A 1 89 ? -14.885 8.118 28.330 1.00 84.75 89 LYS A CA 1
ATOM 661 C C . LYS A 1 89 ? -13.956 7.816 29.508 1.00 84.75 89 LYS A C 1
ATOM 663 O O . LYS A 1 89 ? -14.408 7.228 30.482 1.00 84.75 89 LYS A O 1
ATOM 668 N N . GLU A 1 90 ? -12.671 8.136 29.374 1.00 75.00 90 GLU A N 1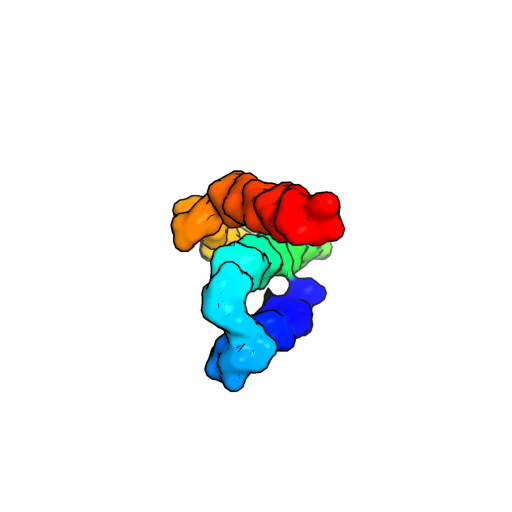
ATOM 669 C CA . GLU A 1 90 ? -11.641 7.925 30.401 1.00 75.00 90 GLU A CA 1
ATOM 670 C C . GLU A 1 90 ? -11.476 9.144 31.329 1.00 75.00 90 GLU A C 1
ATOM 672 O O . GLU A 1 90 ? -10.760 9.052 32.326 1.00 75.00 90 GLU A O 1
ATOM 677 N N . GLN A 1 91 ? -12.117 10.270 30.993 1.00 62.06 91 GLN A N 1
ATOM 678 C CA . GLN A 1 91 ? -12.228 11.489 31.805 1.00 62.06 91 GLN A CA 1
ATOM 679 C C . GLN A 1 91 ? -13.522 11.473 32.617 1.00 62.06 91 GLN A C 1
ATOM 681 O O . GLN A 1 91 ? -13.473 11.935 33.777 1.00 62.06 91 GLN A O 1
#

Organism: NCBI:txid34065

Radius of gyration: 16.69 Å; Cα contacts (8 Å, |Δi|>4): 57; chains: 1; bounding box: 30×27×54 Å

InterPro domains:
  IPR013107 Acyl-CoA dehydrogenase, C-terminal domain [PF08028] (22-69)
  IPR036250 Acyl-CoA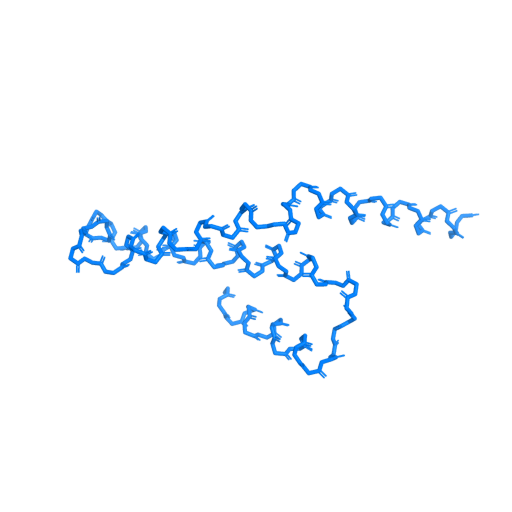 dehydrogenase-like, C-terminal [SSF47203] (8-83)

pLDDT: mean 96.07, std 4.7, range [62.06, 98.44]

Mean predicted aligned error: 3.21 Å

Foldseek 3Di:
DVVVLVVLVVCVVVVVDDPVCVLVNLLVNLVVQLVVLVVVCVVVDPVLCDPVHCSVVSNVVSVVSCVPPPHPVNSVVVVVVVVVVVVVVVD